Protein AF-A0A920S5C7-F1 (afdb_monomer)

Foldseek 3Di:
DPPVDDKDKDWQWDQDPPPRFIFGPDDPVWFDFFPPDDPVVGVVVNVVQVVVQVPPAWDWDFFAPPDDDDDDPVFWDWDQDPPDDDDDPDGDGTITRGGDGPPDVVVVVVCVVPVGTITITD

Structure (mmCIF, N/CA/C/O backbone):
data_AF-A0A920S5C7-F1
#
_entry.id   AF-A0A920S5C7-F1
#
loop_
_atom_site.group_PDB
_atom_site.id
_atom_site.type_symbol
_atom_site.label_atom_id
_atom_site.label_alt_id
_atom_site.label_comp_id
_atom_site.label_asym_id
_atom_site.label_entity_id
_atom_site.label_seq_id
_atom_site.pdbx_PDB_ins_code
_atom_site.Cartn_x
_atom_site.Cartn_y
_atom_site.Cartn_z
_atom_site.occupancy
_atom_site.B_iso_or_equiv
_atom_site.auth_seq_id
_atom_site.auth_comp_id
_atom_site.auth_asym_id
_atom_site.auth_atom_id
_atom_site.pdbx_PDB_model_num
ATOM 1 N N . MET A 1 1 ? 0.753 20.983 5.947 1.00 50.75 1 MET A N 1
ATOM 2 C CA . MET A 1 1 ? -0.407 20.644 5.098 1.00 50.75 1 MET A CA 1
ATOM 3 C C . MET A 1 1 ? -0.316 21.447 3.820 1.00 50.75 1 MET A C 1
ATOM 5 O O . MET A 1 1 ? -0.072 22.644 3.890 1.00 50.75 1 MET A O 1
ATOM 9 N N . ASN A 1 2 ? -0.419 20.787 2.670 1.00 51.88 2 ASN A N 1
ATOM 10 C CA . ASN A 1 2 ? -0.352 21.450 1.375 1.00 51.88 2 ASN A CA 1
ATOM 11 C C . ASN A 1 2 ? -1.719 22.111 1.128 1.00 51.88 2 ASN A C 1
ATOM 13 O O . ASN A 1 2 ? -2.681 21.414 0.837 1.00 51.88 2 ASN A O 1
ATOM 17 N N . GLU A 1 3 ? -1.844 23.433 1.285 1.00 60.84 3 GLU A N 1
ATOM 18 C CA . GLU A 1 3 ? -3.144 24.142 1.204 1.00 60.84 3 GLU A CA 1
ATOM 19 C C . GLU A 1 3 ? -3.893 23.920 -0.123 1.00 60.84 3 GLU A C 1
ATOM 21 O O . GLU A 1 3 ? -5.101 24.122 -0.207 1.00 60.84 3 GLU A O 1
ATOM 26 N N . LYS A 1 4 ? -3.183 23.474 -1.166 1.00 68.12 4 LYS A N 1
ATOM 27 C CA . LYS A 1 4 ? -3.749 23.170 -2.485 1.00 68.12 4 LYS A CA 1
ATOM 28 C C . LYS A 1 4 ? -4.439 21.806 -2.579 1.00 68.12 4 LYS A C 1
ATOM 30 O O . LYS A 1 4 ? -5.191 21.605 -3.527 1.00 68.12 4 LYS A O 1
ATOM 35 N N . LEU A 1 5 ? -4.189 20.882 -1.649 1.00 74.50 5 LEU A N 1
ATOM 36 C CA . LEU A 1 5 ? -4.767 19.535 -1.641 1.00 74.50 5 LEU A CA 1
ATOM 37 C C . LEU A 1 5 ? -5.150 19.167 -0.199 1.00 74.50 5 LEU A C 1
ATOM 39 O O . LEU A 1 5 ? -4.289 18.738 0.570 1.00 74.50 5 LEU A O 1
ATOM 43 N N . PRO A 1 6 ? -6.413 19.397 0.206 1.00 81.00 6 PRO A N 1
ATOM 44 C CA . PRO A 1 6 ? -6.858 19.025 1.540 1.00 81.00 6 PRO A CA 1
ATOM 45 C C . PRO A 1 6 ? -6.894 17.495 1.679 1.00 81.00 6 PRO A C 1
ATOM 47 O O . PRO A 1 6 ? -7.184 16.813 0.691 1.00 81.00 6 PRO A O 1
ATOM 50 N N . PRO A 1 7 ? -6.670 16.953 2.889 1.00 83.62 7 PRO A N 1
ATOM 51 C CA . PRO A 1 7 ? -6.764 15.520 3.110 1.00 83.62 7 PRO A CA 1
ATOM 52 C C . PRO A 1 7 ? -8.153 14.979 2.772 1.00 83.62 7 PRO A C 1
ATOM 54 O O . PRO A 1 7 ? -9.170 15.615 3.065 1.00 83.62 7 PRO A O 1
ATOM 57 N N . ILE A 1 8 ? -8.197 13.787 2.183 1.00 88.38 8 ILE A N 1
ATOM 58 C CA . ILE A 1 8 ? -9.439 13.116 1.793 1.00 88.38 8 ILE A CA 1
ATOM 59 C C . ILE A 1 8 ? -9.587 11.816 2.577 1.00 88.38 8 ILE A C 1
ATOM 61 O O . ILE A 1 8 ? -8.657 11.016 2.698 1.00 88.38 8 ILE A O 1
ATOM 65 N N . GLU A 1 9 ? -10.794 11.586 3.089 1.00 90.00 9 GLU A N 1
ATOM 66 C CA . GLU A 1 9 ? -11.136 10.330 3.740 1.00 90.00 9 GLU A CA 1
ATOM 67 C C . GLU A 1 9 ? -11.433 9.233 2.715 1.00 90.00 9 GLU A C 1
ATOM 69 O O . GLU A 1 9 ? -12.243 9.395 1.799 1.00 90.00 9 GLU A O 1
ATOM 74 N N . HIS A 1 10 ? -10.823 8.071 2.918 1.00 87.69 10 HIS A N 1
ATOM 75 C CA . HIS A 1 10 ? -11.050 6.882 2.110 1.00 87.69 10 HIS A CA 1
ATOM 76 C C . HIS A 1 10 ? -11.401 5.682 2.989 1.00 87.69 10 HIS A C 1
ATOM 78 O O . HIS A 1 10 ? -10.918 5.578 4.116 1.00 87.69 10 HIS A O 1
ATOM 84 N N . PRO A 1 11 ? -12.225 4.740 2.501 1.00 88.44 11 PRO A N 1
ATOM 85 C CA . PRO A 1 11 ? -12.505 3.529 3.252 1.00 88.44 11 PRO A CA 1
ATOM 86 C C . PRO A 1 11 ? -11.248 2.660 3.336 1.00 88.44 11 PRO A C 1
ATOM 88 O O . PRO A 1 11 ? -10.538 2.497 2.344 1.00 88.44 11 PRO A O 1
ATOM 91 N N . ILE A 1 12 ? -11.010 2.044 4.496 1.00 87.00 12 ILE A N 1
ATOM 92 C CA . ILE A 1 12 ? -9.881 1.110 4.664 1.00 87.00 12 ILE A CA 1
ATOM 93 C C . ILE A 1 12 ? -10.090 -0.142 3.815 1.00 87.00 12 ILE A C 1
ATOM 95 O O . ILE A 1 12 ? -9.138 -0.716 3.293 1.00 87.00 12 ILE A O 1
ATOM 99 N N . ILE A 1 13 ? -11.345 -0.564 3.663 1.00 84.50 13 ILE A N 1
ATOM 100 C CA . ILE A 1 13 ? -11.732 -1.649 2.772 1.00 84.50 13 ILE A CA 1
ATOM 101 C C . ILE A 1 13 ? -12.509 -1.081 1.597 1.00 84.50 13 ILE A C 1
ATOM 103 O O . ILE A 1 13 ? -13.618 -0.575 1.759 1.00 84.50 13 ILE A O 1
ATOM 107 N N . ARG A 1 14 ? -11.957 -1.229 0.396 1.00 84.50 14 ARG A N 1
ATOM 108 C CA . ARG A 1 14 ? -12.633 -0.862 -0.849 1.00 84.50 14 ARG A CA 1
ATOM 109 C C . ARG A 1 14 ? -13.172 -2.117 -1.532 1.00 84.50 14 ARG A C 1
ATOM 111 O O . ARG A 1 14 ? -12.618 -3.208 -1.399 1.00 84.50 14 ARG A O 1
ATOM 118 N N . THR A 1 15 ? -14.272 -1.966 -2.259 1.00 86.56 15 THR A N 1
ATOM 119 C CA . THR A 1 15 ? -14.801 -3.020 -3.131 1.00 86.56 15 THR A CA 1
ATOM 120 C C . THR A 1 15 ? -14.401 -2.690 -4.560 1.00 86.56 15 THR A C 1
ATOM 122 O O . THR A 1 15 ? -14.627 -1.571 -5.017 1.00 86.56 15 THR A O 1
ATOM 125 N N . HIS A 1 16 ? -13.777 -3.638 -5.252 1.00 86.31 16 HIS A N 1
ATOM 126 C CA . HIS A 1 16 ? -13.425 -3.475 -6.653 1.00 86.31 16 HIS A CA 1
ATOM 127 C C . HIS A 1 16 ? -14.713 -3.375 -7.487 1.00 86.31 16 HIS A C 1
ATOM 129 O O . HIS A 1 16 ? -15.528 -4.297 -7.417 1.00 86.31 16 HIS A O 1
ATOM 135 N N . PRO A 1 17 ? -14.899 -2.318 -8.298 1.00 88.00 17 PRO A N 1
ATOM 136 C CA . PRO A 1 17 ? -16.173 -2.050 -8.967 1.00 88.00 17 PRO A CA 1
ATOM 137 C C . PRO A 1 17 ? -16.584 -3.156 -9.948 1.00 88.00 17 PRO A C 1
ATOM 139 O O . PRO A 1 17 ? -17.745 -3.537 -9.977 1.00 88.00 17 PRO A O 1
ATOM 142 N N . GLU A 1 18 ? -15.634 -3.720 -10.699 1.00 89.81 18 GLU A N 1
ATOM 143 C CA . GLU A 1 18 ? -15.945 -4.766 -11.689 1.00 89.81 18 GLU A CA 1
ATOM 144 C C . GLU A 1 18 ? -16.004 -6.180 -11.090 1.00 89.81 18 GLU A C 1
ATOM 146 O O . GLU A 1 18 ? -16.899 -6.956 -11.401 1.00 89.81 18 GLU A O 1
ATOM 151 N N . THR A 1 19 ? -15.052 -6.541 -10.221 1.00 86.06 19 THR A N 1
ATOM 152 C CA . THR A 1 19 ? -14.930 -7.916 -9.705 1.00 86.06 19 THR A CA 1
ATOM 153 C C . THR A 1 19 ? -15.660 -8.162 -8.383 1.00 86.06 19 THR A C 1
ATOM 155 O O . THR A 1 19 ? -15.729 -9.307 -7.938 1.00 86.06 19 THR A O 1
ATOM 158 N N . GLY A 1 20 ? -16.130 -7.116 -7.695 1.00 86.00 20 GLY A N 1
ATOM 159 C CA . GLY A 1 20 ? -16.764 -7.207 -6.373 1.00 86.00 20 GLY A CA 1
ATOM 160 C C . GLY A 1 20 ? -15.830 -7.651 -5.237 1.00 86.00 20 GLY A C 1
ATOM 161 O O . GLY A 1 20 ? -16.259 -7.800 -4.091 1.00 86.00 20 GLY A O 1
ATOM 162 N N . LYS A 1 21 ? -14.541 -7.876 -5.518 1.00 83.25 21 LYS A N 1
ATOM 163 C CA . LYS A 1 21 ? -13.565 -8.319 -4.518 1.00 83.25 21 LYS A CA 1
ATOM 164 C C . LYS A 1 21 ? -13.266 -7.196 -3.533 1.00 83.25 21 LYS A C 1
ATOM 166 O O . LYS A 1 21 ? -13.132 -6.037 -3.919 1.00 83.25 21 LYS A O 1
ATOM 171 N N . LYS A 1 22 ? -13.106 -7.553 -2.260 1.00 82.00 22 LYS A N 1
ATOM 172 C CA . LYS A 1 22 ? -12.685 -6.610 -1.223 1.00 82.00 22 LYS A CA 1
ATOM 173 C C . LYS A 1 22 ? -11.161 -6.541 -1.147 1.00 82.00 22 LYS A C 1
ATOM 175 O O . LYS A 1 22 ? -10.484 -7.572 -1.175 1.00 82.00 22 LYS A O 1
ATOM 180 N N . LEU A 1 23 ? -10.649 -5.324 -1.029 1.00 79.00 23 LEU A N 1
ATOM 181 C CA . LEU A 1 23 ? -9.225 -5.001 -0.985 1.00 79.00 23 LEU A CA 1
ATOM 182 C C . LEU A 1 23 ? -8.931 -4.035 0.165 1.00 79.00 23 LEU A C 1
ATOM 184 O O . LEU A 1 23 ? -9.774 -3.210 0.521 1.00 79.00 23 LEU A O 1
ATOM 188 N N . ILE A 1 24 ? -7.738 -4.155 0.743 1.00 83.44 24 ILE A N 1
ATOM 189 C CA . ILE A 1 24 ? -7.244 -3.215 1.753 1.00 83.44 24 ILE A CA 1
ATOM 190 C C . ILE A 1 24 ? -6.690 -2.006 1.007 1.00 83.44 24 ILE A C 1
ATOM 192 O O . ILE A 1 24 ? -5.830 -2.152 0.141 1.00 83.44 24 ILE A O 1
ATOM 196 N N . TYR A 1 25 ? -7.188 -0.823 1.336 1.00 85.62 25 TYR A N 1
ATOM 197 C CA . TYR A 1 25 ? -6.878 0.426 0.660 1.00 85.62 25 TYR A CA 1
ATOM 198 C C . TYR A 1 25 ? -6.111 1.366 1.592 1.00 85.62 25 TYR A C 1
ATOM 200 O O . TYR A 1 25 ? -6.583 2.439 1.945 1.00 85.62 25 TYR A O 1
ATOM 208 N N . VAL A 1 26 ? -4.917 0.936 1.997 1.00 87.12 26 VAL A N 1
ATOM 209 C CA . VAL A 1 26 ? -3.945 1.743 2.750 1.00 87.12 26 VAL A CA 1
ATOM 210 C C . VAL A 1 26 ? -2.629 1.776 1.985 1.00 87.12 26 VAL A C 1
ATOM 212 O O . VAL A 1 26 ? -2.317 0.831 1.262 1.00 87.12 26 VAL A O 1
ATOM 215 N N . ASN A 1 27 ? -1.859 2.845 2.132 1.00 82.75 27 ASN A N 1
ATOM 216 C CA . ASN A 1 27 ? -0.538 2.991 1.527 1.00 82.75 27 ASN A CA 1
ATOM 217 C C . ASN A 1 27 ? 0.345 3.884 2.401 1.00 82.75 27 ASN A C 1
ATOM 219 O O . ASN A 1 27 ? -0.083 4.967 2.784 1.00 82.75 27 ASN A O 1
ATOM 223 N N . GLU A 1 28 ? 1.579 3.443 2.618 1.00 84.00 28 GLU A N 1
ATOM 224 C CA . GLU A 1 28 ? 2.564 4.076 3.503 1.00 84.00 28 GLU A CA 1
ATOM 225 C C . GLU A 1 28 ? 2.945 5.510 3.113 1.00 84.00 28 GLU A C 1
ATOM 227 O O . GLU A 1 28 ? 3.256 6.312 3.981 1.00 84.00 28 GLU A O 1
ATOM 232 N N . ILE A 1 29 ? 2.882 5.858 1.824 1.00 83.25 29 ILE A N 1
ATOM 233 C CA . ILE A 1 29 ? 3.275 7.188 1.337 1.00 83.25 29 ILE A CA 1
ATOM 234 C C . ILE A 1 29 ? 2.164 8.218 1.576 1.00 83.25 29 ILE A C 1
ATOM 236 O O . ILE A 1 29 ? 2.456 9.372 1.868 1.00 83.25 29 ILE A O 1
ATOM 240 N N . PHE A 1 30 ? 0.899 7.816 1.433 1.00 85.62 30 PHE A N 1
ATOM 241 C CA . PHE A 1 30 ? -0.233 8.752 1.418 1.00 85.62 30 PHE A CA 1
ATOM 242 C C . PHE A 1 30 ? -1.165 8.642 2.621 1.00 85.62 30 PHE A C 1
ATOM 244 O O . PHE A 1 30 ? -1.958 9.544 2.845 1.00 85.62 30 PHE A O 1
ATOM 251 N N . THR A 1 31 ? -1.168 7.523 3.345 1.00 89.06 31 THR A N 1
ATOM 252 C CA . THR A 1 31 ? -2.096 7.319 4.467 1.00 89.06 31 THR A CA 1
ATOM 253 C C . THR A 1 31 ? -1.521 7.960 5.713 1.00 89.06 31 THR A C 1
ATOM 255 O O . THR A 1 31 ? -0.497 7.498 6.205 1.00 89.06 31 THR A O 1
ATOM 258 N N . SER A 1 32 ? -2.189 8.989 6.234 1.00 90.25 32 SER A N 1
ATOM 259 C CA . SER A 1 32 ? -1.717 9.692 7.426 1.00 90.25 32 SER A CA 1
ATOM 260 C C . SER A 1 32 ? -2.135 8.987 8.713 1.00 90.25 32 SER A C 1
ATOM 262 O O . SER A 1 32 ? -1.301 8.767 9.581 1.00 90.25 32 SER A O 1
ATOM 264 N N . HIS A 1 33 ? -3.410 8.611 8.849 1.00 92.81 33 HIS A N 1
ATOM 265 C CA . HIS A 1 33 ? -3.908 7.901 10.032 1.00 92.81 33 HIS A CA 1
ATOM 266 C C . HIS A 1 33 ? -5.249 7.199 9.779 1.00 92.81 33 HIS A C 1
ATOM 268 O O . HIS A 1 33 ? -5.963 7.486 8.811 1.00 92.81 33 HIS A O 1
ATOM 274 N N . ILE A 1 34 ? -5.607 6.288 10.683 1.00 91.88 34 ILE A N 1
ATOM 275 C CA . ILE A 1 34 ? -6.929 5.665 10.770 1.00 91.88 34 ILE A CA 1
ATOM 276 C C . ILE A 1 34 ? -7.861 6.576 11.572 1.00 91.88 34 ILE A C 1
ATOM 278 O O . ILE A 1 34 ? -7.568 6.950 12.708 1.00 91.88 34 ILE A O 1
ATOM 282 N N . LYS A 1 35 ? -9.013 6.919 10.993 1.00 91.19 35 LYS A N 1
ATOM 283 C CA . LYS A 1 35 ? -9.983 7.809 11.631 1.00 91.19 35 LYS A CA 1
ATOM 284 C C . LYS A 1 35 ? -10.593 7.150 12.869 1.00 91.19 35 LYS A C 1
ATOM 286 O O . LYS A 1 35 ? -11.016 5.998 12.820 1.00 91.19 35 LYS A O 1
ATOM 291 N N . GLY A 1 36 ? -10.714 7.923 13.947 1.00 87.88 36 GLY A N 1
ATOM 292 C CA . GLY A 1 36 ? -11.365 7.493 15.189 1.00 87.88 36 GLY A CA 1
ATOM 293 C C . GLY A 1 36 ? -10.458 6.726 16.151 1.00 87.88 36 GLY A C 1
ATOM 294 O O . GLY A 1 36 ? -10.913 6.375 17.234 1.00 87.88 36 GLY A O 1
ATOM 295 N N .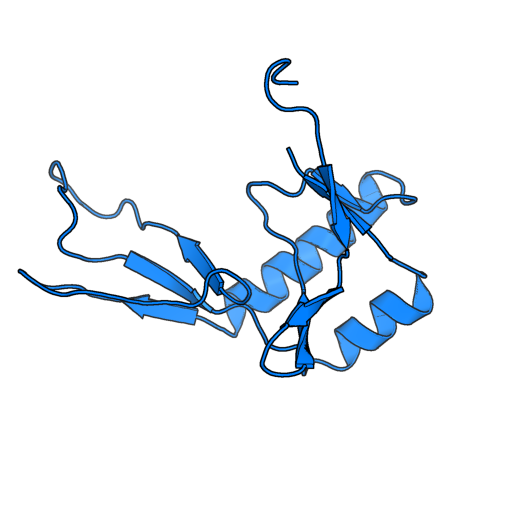 LEU A 1 37 ? -9.193 6.508 15.786 1.00 90.69 37 LEU A N 1
ATOM 296 C CA . LEU A 1 37 ? -8.170 5.974 16.678 1.00 90.69 37 LEU A CA 1
ATOM 297 C C . LEU A 1 37 ? -7.237 7.082 17.156 1.00 90.69 37 LEU A C 1
ATOM 299 O O . LEU A 1 37 ? -7.085 8.113 16.495 1.00 90.69 37 LEU A O 1
ATOM 303 N N . ASN A 1 38 ? -6.581 6.855 18.293 1.00 93.56 38 ASN A N 1
ATOM 304 C CA . ASN A 1 38 ? -5.436 7.684 18.651 1.00 93.56 38 ASN A CA 1
ATOM 305 C C . ASN A 1 38 ? -4.224 7.341 17.764 1.00 93.56 38 ASN A C 1
ATOM 307 O O . ASN A 1 38 ? -4.189 6.298 17.108 1.00 93.56 38 ASN A O 1
ATOM 311 N N . ILE A 1 39 ? -3.223 8.225 17.749 1.00 91.88 39 ILE A N 1
ATOM 312 C CA . ILE A 1 39 ? -2.074 8.105 16.842 1.00 91.88 39 ILE A CA 1
ATOM 313 C C . ILE A 1 39 ? -1.303 6.790 17.032 1.00 91.88 39 ILE A C 1
ATOM 315 O O . ILE A 1 39 ? -1.041 6.096 16.059 1.00 91.88 39 ILE A O 1
ATOM 319 N N . ASN A 1 40 ? -1.055 6.375 18.277 1.00 94.50 40 ASN A N 1
ATOM 320 C CA . ASN A 1 40 ? -0.286 5.164 18.571 1.00 94.50 40 ASN A CA 1
ATOM 321 C C . ASN A 1 40 ? -1.024 3.893 18.120 1.00 94.50 40 ASN A C 1
ATOM 323 O O . ASN A 1 40 ? -0.409 2.957 17.612 1.00 94.50 40 ASN A O 1
ATOM 327 N N . GLU A 1 41 ? -2.347 3.850 18.302 1.00 92.06 41 GLU A N 1
ATOM 328 C CA . GLU A 1 41 ? -3.186 2.744 17.824 1.00 92.06 41 GLU A CA 1
ATOM 329 C C . GLU A 1 41 ? -3.227 2.692 16.296 1.00 92.06 41 GLU A C 1
ATOM 331 O O . GLU A 1 41 ? -3.088 1.618 15.708 1.00 92.06 41 GLU A O 1
ATOM 336 N N . SER A 1 42 ? -3.404 3.854 15.660 1.00 92.75 42 SER A N 1
ATOM 337 C CA . SER A 1 42 ? -3.383 3.992 14.206 1.00 92.75 42 SER A CA 1
ATOM 338 C C . SER A 1 42 ? -2.064 3.477 13.632 1.00 92.75 42 SER A C 1
ATOM 340 O O . SER A 1 42 ? -2.076 2.611 12.755 1.00 92.75 42 SER A O 1
ATOM 342 N N . ASP A 1 43 ? -0.939 3.952 14.163 1.00 93.44 43 ASP A N 1
ATOM 343 C CA . ASP A 1 43 ? 0.399 3.618 13.680 1.00 93.44 43 ASP A CA 1
ATOM 344 C C . ASP A 1 43 ? 0.688 2.123 13.818 1.00 93.44 43 ASP A C 1
ATOM 346 O O . ASP A 1 43 ? 1.115 1.489 12.854 1.00 93.44 43 ASP A O 1
ATOM 350 N N . ALA A 1 44 ? 0.359 1.520 14.966 1.00 92.94 44 ALA A N 1
ATOM 351 C CA . ALA A 1 44 ? 0.563 0.089 15.188 1.00 92.94 44 ALA A CA 1
ATOM 352 C C . ALA A 1 44 ? -0.217 -0.784 14.185 1.00 92.94 44 ALA A C 1
ATOM 354 O O . ALA A 1 44 ? 0.282 -1.806 13.700 1.00 92.94 44 ALA A O 1
ATOM 355 N N . ILE A 1 45 ? -1.452 -0.395 13.851 1.00 90.62 45 ILE A N 1
ATOM 356 C CA . ILE A 1 45 ? -2.276 -1.125 12.879 1.00 90.62 45 ILE A CA 1
ATOM 357 C C . ILE A 1 45 ? -1.754 -0.911 11.460 1.00 90.62 45 ILE A C 1
ATOM 359 O O . ILE A 1 45 ? -1.661 -1.876 10.697 1.00 90.62 45 ILE A O 1
ATOM 363 N N . LEU A 1 46 ? -1.421 0.327 11.093 1.00 91.19 46 LEU A N 1
ATOM 364 C CA . LEU A 1 46 ? -0.874 0.640 9.776 1.00 91.19 46 LEU A CA 1
ATOM 365 C C . LEU A 1 46 ? 0.448 -0.098 9.546 1.00 91.19 46 LEU A C 1
ATOM 367 O O . LEU A 1 46 ? 0.583 -0.759 8.519 1.00 91.19 46 LEU A O 1
ATOM 371 N N . GLU A 1 47 ? 1.355 -0.116 10.525 1.00 91.12 47 GLU A N 1
ATOM 372 C CA . GLU A 1 47 ? 2.615 -0.863 10.454 1.00 91.12 47 GLU A CA 1
ATOM 373 C C . GLU A 1 47 ? 2.371 -2.364 10.233 1.00 91.12 47 GLU A C 1
ATOM 375 O O . GLU A 1 47 ? 2.978 -2.989 9.354 1.00 91.12 47 GLU A O 1
ATOM 380 N N . PHE A 1 48 ? 1.426 -2.953 10.974 1.00 88.19 48 PHE A N 1
ATOM 381 C CA . PHE A 1 48 ? 1.033 -4.346 10.773 1.00 88.19 48 PHE A CA 1
ATOM 382 C C . PHE A 1 48 ? 0.529 -4.602 9.342 1.00 88.19 48 PHE A C 1
ATOM 384 O O . PHE A 1 48 ? 0.919 -5.595 8.716 1.00 88.19 48 PHE A O 1
ATOM 391 N N . LEU A 1 49 ? -0.321 -3.719 8.808 1.00 85.12 49 LEU A N 1
ATOM 392 C CA . LEU A 1 49 ? -0.856 -3.834 7.449 1.00 85.12 49 LEU A CA 1
ATOM 393 C C . LEU A 1 49 ? 0.246 -3.678 6.392 1.00 85.12 49 LEU A C 1
ATOM 395 O O . LEU A 1 49 ? 0.295 -4.478 5.454 1.00 85.12 49 LEU A O 1
ATOM 399 N N . TYR A 1 50 ? 1.153 -2.715 6.565 1.00 85.44 50 TYR A N 1
ATOM 400 C CA . TYR A 1 50 ? 2.285 -2.474 5.667 1.00 85.44 50 TYR A CA 1
ATOM 401 C C . TYR A 1 50 ? 3.212 -3.685 5.606 1.00 85.44 50 TYR A C 1
ATOM 403 O O . TYR A 1 50 ? 3.522 -4.200 4.525 1.00 85.44 50 TYR A O 1
ATOM 411 N N . LYS A 1 51 ? 3.565 -4.242 6.767 1.00 83.81 51 LYS A N 1
ATOM 412 C CA . LYS A 1 51 ? 4.370 -5.465 6.869 1.00 83.81 51 LYS A CA 1
ATOM 413 C C . LYS A 1 51 ? 3.675 -6.686 6.259 1.00 83.81 51 LYS A C 1
ATOM 415 O O . LYS A 1 51 ? 4.329 -7.580 5.711 1.00 83.81 51 LYS A O 1
ATOM 420 N N . HIS A 1 52 ? 2.345 -6.745 6.341 1.00 79.50 52 HIS A N 1
ATOM 421 C CA . HIS A 1 52 ? 1.573 -7.860 5.807 1.00 79.50 52 HIS A CA 1
ATOM 422 C C . HIS A 1 52 ? 1.672 -7.967 4.279 1.00 79.50 52 HIS A C 1
ATOM 424 O O . HIS A 1 52 ? 1.900 -9.068 3.770 1.00 79.50 52 HIS A O 1
ATOM 430 N N . TYR A 1 53 ? 1.503 -6.862 3.540 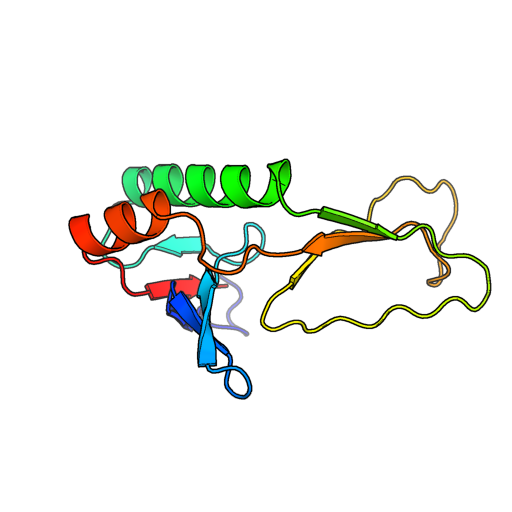1.00 73.06 53 TYR A N 1
ATOM 431 C CA . TYR A 1 53 ? 1.546 -6.930 2.074 1.00 73.06 53 TYR A CA 1
ATOM 432 C C . TYR A 1 53 ? 2.969 -6.918 1.504 1.00 73.06 53 TYR A C 1
ATOM 434 O O . TYR A 1 53 ? 3.219 -7.588 0.503 1.00 73.06 53 TYR A O 1
ATOM 442 N N . THR A 1 54 ? 3.922 -6.255 2.165 1.00 73.00 54 THR A N 1
ATOM 443 C CA . THR A 1 54 ? 5.324 -6.188 1.708 1.00 73.00 54 THR A CA 1
ATOM 444 C C . THR A 1 54 ? 6.081 -7.513 1.795 1.00 73.00 54 THR A C 1
ATOM 446 O O . THR A 1 54 ? 7.119 -7.656 1.170 1.00 73.00 54 THR A O 1
ATOM 449 N N . THR A 1 55 ? 5.607 -8.511 2.538 1.00 69.25 55 THR A N 1
ATOM 450 C CA . THR A 1 55 ? 6.360 -9.772 2.707 1.00 69.25 55 THR A CA 1
ATOM 451 C C . THR A 1 55 ? 5.820 -10.934 1.881 1.00 69.25 55 THR A C 1
ATOM 453 O O . THR A 1 55 ? 6.505 -11.941 1.722 1.00 69.25 55 THR A O 1
ATOM 456 N N . LYS A 1 56 ? 4.588 -10.832 1.369 1.00 67.81 56 LYS A N 1
ATOM 457 C CA . LYS A 1 56 ? 3.863 -11.982 0.802 1.00 67.81 56 LYS A CA 1
ATOM 458 C C . LYS A 1 56 ? 3.376 -11.802 -0.630 1.00 67.81 56 LYS A C 1
ATOM 460 O O . LYS A 1 56 ? 3.110 -12.802 -1.291 1.00 67.81 56 LYS A O 1
ATOM 465 N N . PHE A 1 57 ? 3.218 -10.567 -1.102 1.00 72.94 57 PHE A N 1
ATOM 466 C CA . PHE A 1 57 ? 2.514 -10.284 -2.353 1.00 72.94 57 PHE A CA 1
ATOM 467 C C . PHE A 1 57 ? 3.327 -9.304 -3.204 1.00 72.94 57 PHE A C 1
ATOM 469 O O . PHE A 1 57 ? 3.093 -8.103 -3.214 1.00 72.94 57 PHE A O 1
ATOM 476 N N . GLN A 1 58 ? 4.357 -9.797 -3.888 1.00 75.31 58 GLN A N 1
ATOM 477 C CA . GLN A 1 58 ? 5.266 -8.942 -4.653 1.00 75.31 58 GLN A CA 1
ATOM 478 C C . GLN A 1 58 ? 5.658 -9.586 -5.975 1.00 75.31 58 GLN A C 1
ATOM 480 O O . GLN A 1 58 ? 5.794 -10.804 -6.074 1.00 75.31 58 GLN A O 1
ATOM 485 N N . CYS A 1 59 ? 5.852 -8.744 -6.985 1.00 78.69 59 CYS A N 1
ATOM 486 C CA . CYS A 1 59 ? 6.396 -9.110 -8.280 1.00 78.69 59 CYS A CA 1
ATOM 487 C C . CYS A 1 59 ? 7.452 -8.071 -8.672 1.00 78.69 59 CYS A C 1
ATOM 489 O O . CYS A 1 59 ? 7.168 -6.880 -8.779 1.00 78.69 59 CYS A O 1
ATOM 491 N N . ARG A 1 60 ? 8.695 -8.494 -8.904 1.00 81.62 60 ARG A N 1
ATOM 492 C CA . ARG A 1 60 ? 9.722 -7.581 -9.414 1.00 81.62 60 ARG A CA 1
ATOM 493 C C . ARG A 1 60 ? 9.713 -7.617 -10.934 1.00 81.62 60 ARG A C 1
ATOM 495 O O . ARG A 1 60 ? 9.967 -8.661 -11.525 1.00 81.62 60 ARG A O 1
ATOM 502 N N . PHE A 1 61 ? 9.470 -6.468 -11.551 1.00 80.69 61 PHE A N 1
ATOM 503 C CA . PHE A 1 61 ? 9.529 -6.327 -12.994 1.00 80.69 61 PHE A CA 1
ATOM 504 C C . PHE A 1 61 ? 10.914 -5.835 -13.428 1.00 80.69 61 PHE A C 1
ATOM 506 O O . PHE A 1 61 ? 11.291 -4.678 -13.227 1.00 80.69 61 PHE A O 1
ATOM 513 N N . ILE A 1 62 ? 11.673 -6.728 -14.049 1.00 79.06 62 ILE A N 1
ATOM 514 C CA . ILE A 1 62 ? 12.940 -6.406 -14.707 1.00 79.06 62 ILE A CA 1
ATOM 515 C C . ILE A 1 62 ? 12.590 -6.089 -16.158 1.00 79.06 62 ILE A C 1
ATOM 517 O O . ILE A 1 62 ? 12.303 -6.987 -16.942 1.00 79.06 62 ILE A O 1
ATOM 521 N N . GLY A 1 63 ? 12.493 -4.798 -16.472 1.00 74.75 63 GLY A N 1
ATOM 522 C CA . GLY A 1 63 ? 12.113 -4.358 -17.811 1.00 74.75 63 GLY A CA 1
ATOM 523 C C . GLY A 1 63 ? 13.331 -4.199 -18.707 1.00 74.75 63 GLY A C 1
ATOM 524 O O . GLY A 1 63 ? 14.353 -3.673 -18.281 1.00 74.75 63 GLY A O 1
ATOM 525 N N . GLU A 1 64 ? 13.186 -4.570 -19.970 1.00 77.38 64 GLU A N 1
ATOM 526 C CA . GLU A 1 64 ? 14.188 -4.351 -21.007 1.00 77.38 64 GLU A CA 1
ATOM 527 C C . GLU A 1 64 ? 13.790 -3.176 -21.906 1.00 77.38 64 GLU A C 1
ATOM 529 O O . GLU A 1 64 ? 12.752 -2.521 -21.721 1.00 77.38 64 GLU A O 1
ATOM 534 N N . LYS A 1 65 ? 14.618 -2.907 -22.918 1.00 80.00 65 LYS A N 1
ATOM 535 C CA . LYS A 1 65 ? 14.293 -1.926 -23.946 1.00 80.00 65 LYS A CA 1
ATOM 536 C C . LYS A 1 65 ? 12.942 -2.258 -24.584 1.00 80.00 65 LYS A C 1
ATOM 538 O O . LYS A 1 65 ? 12.691 -3.388 -24.982 1.00 80.00 65 LYS A O 1
ATOM 543 N N . ASN A 1 66 ? 12.083 -1.248 -24.679 1.00 79.44 66 ASN A N 1
ATOM 544 C CA . ASN A 1 66 ? 10.723 -1.304 -25.225 1.00 79.44 66 ASN A CA 1
ATOM 545 C C . ASN A 1 66 ? 9.740 -2.196 -24.450 1.00 79.44 66 ASN A C 1
ATOM 547 O O . ASN A 1 66 ? 8.658 -2.490 -24.955 1.00 79.44 66 ASN A O 1
ATOM 551 N N . SER A 1 67 ? 10.077 -2.606 -23.227 1.00 82.06 67 SER A N 1
ATOM 552 C CA . SER A 1 67 ? 9.130 -3.328 -22.382 1.00 82.06 67 SER A CA 1
ATOM 553 C C . SER A 1 67 ? 8.021 -2.410 -21.866 1.00 82.06 67 SER A C 1
ATOM 555 O O . SER A 1 67 ? 8.267 -1.252 -21.525 1.00 82.06 67 SER A O 1
ATOM 557 N N . ILE A 1 68 ? 6.808 -2.951 -21.757 1.00 81.62 68 ILE A N 1
ATOM 558 C CA . ILE A 1 68 ? 5.631 -2.245 -21.244 1.00 81.62 68 ILE A CA 1
ATOM 559 C C . ILE A 1 68 ? 5.019 -3.086 -20.125 1.00 81.62 68 ILE A C 1
ATOM 561 O O . ILE A 1 68 ? 4.859 -4.296 -20.272 1.00 81.62 68 ILE A O 1
ATOM 565 N N . ALA A 1 69 ? 4.673 -2.441 -19.012 1.00 82.31 69 ALA A N 1
ATOM 566 C CA . ALA A 1 69 ? 3.966 -3.060 -17.900 1.00 82.31 69 ALA A CA 1
ATOM 567 C C . ALA A 1 69 ? 2.628 -2.348 -17.683 1.00 82.31 69 ALA A C 1
ATOM 569 O O . ALA A 1 69 ? 2.575 -1.120 -17.646 1.00 82.31 69 ALA A O 1
ATOM 570 N N . PHE A 1 70 ? 1.568 -3.132 -17.504 1.00 82.50 70 PHE A N 1
ATOM 571 C CA . PHE A 1 70 ? 0.240 -2.656 -17.132 1.00 82.50 70 PHE A CA 1
ATOM 572 C C . PHE A 1 70 ? -0.148 -3.265 -15.792 1.00 82.50 70 PHE A C 1
ATOM 574 O O . PHE A 1 70 ? 0.196 -4.410 -15.497 1.00 82.50 70 PHE A O 1
ATOM 581 N N . TRP A 1 71 ? -0.877 -2.501 -14.991 1.00 83.31 71 TRP A N 1
ATOM 582 C CA . TRP A 1 71 ? -1.418 -2.961 -13.722 1.00 83.31 71 TRP A CA 1
ATOM 583 C C . TRP A 1 71 ? -2.718 -2.228 -13.402 1.00 83.31 71 TRP A C 1
ATOM 585 O O . TRP A 1 71 ? -2.967 -1.130 -13.900 1.00 83.31 71 TRP A O 1
ATOM 595 N N . ASP A 1 72 ? -3.534 -2.830 -12.541 1.00 84.19 72 ASP A N 1
ATOM 596 C CA . ASP A 1 72 ? -4.734 -2.194 -12.007 1.00 84.19 72 ASP A CA 1
ATOM 597 C C . ASP A 1 72 ? -4.411 -1.434 -10.715 1.00 84.19 72 ASP A C 1
ATOM 599 O O . ASP A 1 72 ? -4.241 -2.014 -9.640 1.00 84.19 72 ASP A O 1
ATOM 603 N N . ASN A 1 73 ? -4.374 -0.106 -10.815 1.00 82.69 73 ASN A N 1
ATOM 604 C CA . ASN A 1 73 ? -4.028 0.778 -9.706 1.00 82.69 73 ASN A CA 1
ATOM 605 C C . ASN A 1 73 ? -5.049 0.761 -8.547 1.00 82.69 73 ASN A C 1
ATOM 607 O O . ASN A 1 73 ? -4.769 1.315 -7.486 1.00 82.69 73 ASN A O 1
ATOM 611 N N . GLN A 1 74 ? -6.224 0.137 -8.710 1.00 80.56 74 GLN A N 1
ATOM 612 C CA . GLN A 1 74 ? -7.176 -0.043 -7.610 1.00 80.56 74 GLN A CA 1
ATOM 613 C C . GLN A 1 74 ? -6.749 -1.140 -6.631 1.00 80.56 74 GLN A C 1
ATOM 615 O O . GLN A 1 74 ? -7.180 -1.105 -5.480 1.00 80.56 74 GLN A O 1
ATOM 620 N N . ILE A 1 75 ? -5.919 -2.094 -7.066 1.00 79.12 75 ILE A N 1
ATOM 621 C CA . ILE A 1 75 ? -5.513 -3.276 -6.282 1.00 79.12 75 ILE A CA 1
ATOM 622 C C . ILE A 1 75 ? -3.995 -3.441 -6.166 1.00 79.12 75 ILE A C 1
ATOM 624 O O . ILE A 1 75 ? -3.524 -4.447 -5.642 1.00 79.12 75 ILE A O 1
ATOM 628 N N . THR A 1 76 ? -3.205 -2.485 -6.650 1.00 78.62 76 THR A N 1
ATOM 629 C CA . THR A 1 76 ? -1.740 -2.572 -6.615 1.00 78.62 76 THR A CA 1
ATOM 630 C C . THR A 1 76 ? -1.106 -1.343 -5.993 1.00 78.62 76 THR A C 1
ATOM 632 O O . THR A 1 76 ? -1.564 -0.221 -6.198 1.00 78.62 76 THR A O 1
ATOM 635 N N . GLN A 1 77 ? 0.009 -1.562 -5.310 1.00 78.81 77 GLN A N 1
ATOM 636 C CA . GLN A 1 77 ? 0.976 -0.545 -4.948 1.00 78.81 77 GLN A CA 1
ATOM 637 C C . GLN A 1 77 ? 2.215 -0.772 -5.814 1.00 78.81 77 GLN A C 1
ATOM 639 O O . GLN A 1 77 ? 2.444 -1.846 -6.368 1.00 78.81 77 GLN A O 1
ATOM 644 N N . HIS A 1 78 ? 3.027 0.250 -5.999 1.00 78.38 78 HIS A N 1
ATOM 645 C CA . HIS A 1 78 ? 4.256 0.089 -6.760 1.00 78.38 78 HIS A CA 1
ATOM 646 C C . HIS A 1 78 ? 5.326 0.991 -6.186 1.00 78.38 78 HIS A C 1
ATOM 648 O O . HIS A 1 78 ? 5.040 2.037 -5.607 1.00 78.38 78 HIS A O 1
ATOM 654 N N . PHE A 1 79 ? 6.563 0.541 -6.337 1.00 76.75 79 PHE A N 1
ATOM 655 C CA . PHE A 1 79 ? 7.730 1.248 -5.864 1.00 76.75 79 PHE A CA 1
ATOM 656 C C . PHE A 1 79 ? 8.806 1.213 -6.949 1.00 76.75 79 PHE A C 1
ATOM 658 O O . PHE A 1 79 ? 9.211 0.153 -7.434 1.00 76.75 79 PHE A O 1
ATOM 665 N N . ALA A 1 80 ? 9.275 2.388 -7.355 1.00 76.44 80 ALA A N 1
ATOM 666 C CA . ALA A 1 80 ? 10.414 2.481 -8.252 1.00 76.44 80 ALA A CA 1
ATOM 667 C C . ALA A 1 80 ? 11.695 2.246 -7.443 1.00 76.44 80 ALA A C 1
ATOM 669 O O . ALA A 1 80 ? 12.023 3.035 -6.560 1.00 76.44 80 ALA A O 1
ATOM 670 N N . VAL A 1 81 ? 12.419 1.165 -7.740 1.00 78.50 81 VAL A N 1
ATOM 671 C CA . VAL A 1 81 ? 13.703 0.902 -7.082 1.00 78.50 81 VAL A CA 1
ATOM 672 C C . VAL A 1 81 ? 14.736 1.877 -7.629 1.00 78.50 81 VAL A C 1
ATOM 674 O O . VAL A 1 81 ? 14.944 1.962 -8.837 1.00 78.50 81 VAL A O 1
ATOM 677 N N . GLY A 1 82 ? 15.382 2.617 -6.732 1.00 74.44 82 GLY A N 1
ATOM 678 C CA . GLY A 1 82 ? 16.448 3.564 -7.058 1.00 74.44 82 GLY A CA 1
ATOM 679 C C . GLY A 1 82 ? 17.820 2.914 -7.267 1.00 74.44 82 GLY A C 1
ATOM 680 O O . GLY A 1 82 ? 18.818 3.502 -6.876 1.00 74.44 82 GLY A O 1
ATOM 681 N N . ASP A 1 83 ? 17.900 1.698 -7.814 1.00 74.38 83 ASP A N 1
ATOM 682 C CA . ASP A 1 83 ? 19.144 0.916 -7.932 1.00 74.38 83 ASP A CA 1
ATOM 683 C C . ASP A 1 83 ? 19.873 1.103 -9.277 1.00 74.38 83 ASP A C 1
ATOM 685 O O . ASP A 1 83 ? 20.497 0.183 -9.803 1.00 74.38 83 ASP A O 1
ATOM 689 N N . TYR A 1 84 ? 19.811 2.309 -9.846 1.00 69.38 84 TYR A N 1
ATOM 690 C CA . TYR A 1 84 ? 20.409 2.649 -11.138 1.00 69.38 84 TYR A CA 1
ATOM 691 C C . TYR A 1 84 ? 21.439 3.782 -11.016 1.00 69.38 84 TYR A C 1
ATOM 693 O O . TYR A 1 84 ? 21.248 4.741 -10.276 1.00 69.38 84 TYR A O 1
ATOM 701 N N . SER A 1 85 ? 22.533 3.684 -11.777 1.00 67.88 85 SER A N 1
ATOM 702 C CA . SER A 1 85 ? 23.666 4.625 -11.739 1.00 67.88 85 SER A CA 1
ATOM 703 C C . SER A 1 85 ? 23.580 5.773 -12.754 1.00 67.88 85 SER A C 1
ATOM 705 O O . SER A 1 85 ? 24.411 6.677 -12.729 1.00 67.88 85 SER A O 1
ATOM 7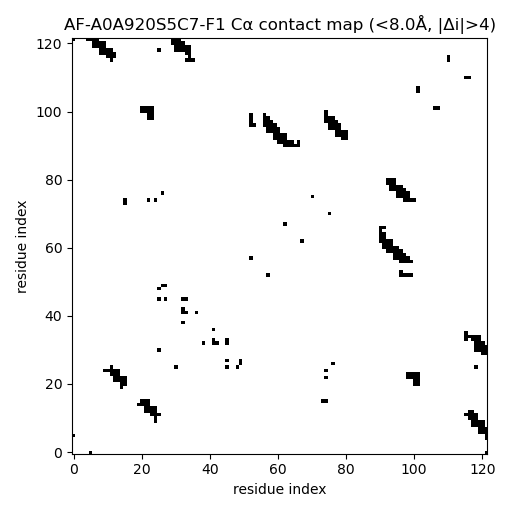07 N N . SER A 1 86 ? 22.588 5.761 -13.647 1.00 69.31 86 SER A N 1
ATOM 708 C CA . SER A 1 86 ? 22.413 6.751 -14.718 1.00 69.31 86 SER A CA 1
ATOM 709 C C . SER A 1 86 ? 20.975 7.257 -14.797 1.00 69.31 86 SER A C 1
ATOM 711 O O . SER A 1 86 ? 20.044 6.541 -14.428 1.00 69.31 86 SER A O 1
ATOM 713 N N . LEU A 1 87 ? 20.776 8.466 -15.339 1.00 63.88 87 LEU A N 1
ATOM 714 C CA . LEU A 1 87 ? 19.441 9.012 -15.596 1.00 63.88 87 LEU A CA 1
ATOM 715 C C . LEU A 1 87 ? 18.605 8.009 -16.406 1.00 63.88 87 LEU A C 1
ATOM 717 O O . LEU A 1 87 ? 18.996 7.575 -17.489 1.00 63.88 87 LEU A O 1
ATOM 721 N N . ARG A 1 88 ? 17.451 7.638 -15.857 1.00 61.00 88 ARG A N 1
ATOM 722 C CA . ARG A 1 88 ? 16.562 6.621 -16.408 1.00 61.00 88 ARG A CA 1
ATOM 723 C C . ARG A 1 88 ? 15.312 7.297 -16.963 1.00 61.00 88 ARG A C 1
ATOM 725 O O . ARG A 1 88 ? 14.465 7.752 -16.204 1.00 61.00 88 ARG A O 1
ATOM 732 N N . VAL A 1 89 ? 15.178 7.314 -18.287 1.00 62.28 89 VAL A N 1
ATOM 733 C CA . VAL A 1 89 ? 13.901 7.568 -18.972 1.00 62.28 89 VAL A CA 1
ATOM 734 C C . VAL A 1 89 ? 13.270 6.191 -19.172 1.00 62.28 89 VAL A C 1
ATOM 736 O O . VAL A 1 89 ? 13.818 5.384 -19.912 1.00 62.28 89 VAL A O 1
ATOM 739 N N . MET A 1 90 ? 12.233 5.866 -18.391 1.00 55.12 90 MET A N 1
ATOM 740 C CA . MET A 1 90 ? 11.700 4.507 -18.156 1.00 55.12 90 MET A CA 1
ATOM 741 C C . MET A 1 90 ? 11.955 3.454 -19.264 1.00 55.12 90 MET A C 1
ATOM 743 O O . MET A 1 90 ? 11.176 3.364 -20.207 1.00 55.12 90 MET A O 1
ATOM 747 N N . GLN A 1 91 ? 12.973 2.593 -19.059 1.00 48.41 91 GLN A N 1
ATOM 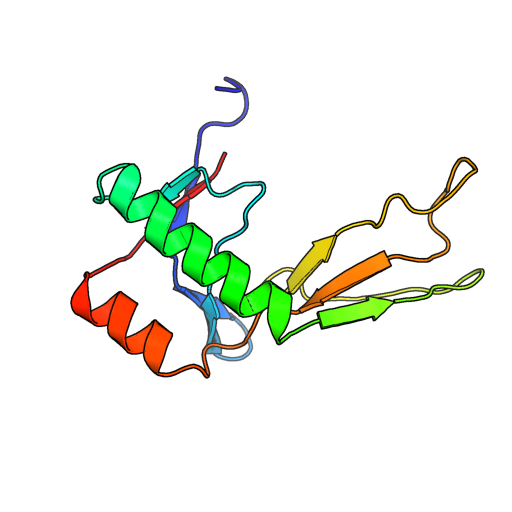748 C CA . GLN A 1 91 ? 13.102 1.196 -19.547 1.00 48.41 91 GLN A CA 1
ATOM 749 C C . GLN A 1 91 ? 13.892 0.369 -18.499 1.00 48.41 91 GLN A C 1
ATOM 751 O O . GLN A 1 91 ? 14.963 0.801 -18.090 1.00 48.41 91 GLN A O 1
ATOM 756 N N . GLY A 1 92 ? 13.316 -0.735 -17.986 1.00 51.41 92 GLY A N 1
ATOM 757 C CA . GLY A 1 92 ? 13.005 -1.066 -16.567 1.00 51.41 92 GLY A CA 1
ATOM 758 C C . GLY A 1 92 ? 14.036 -1.655 -15.559 1.00 51.41 92 GLY A C 1
ATOM 759 O O . GLY A 1 92 ? 15.178 -1.966 -15.868 1.00 51.41 92 GLY A O 1
ATOM 760 N N . ASN A 1 93 ? 13.603 -1.598 -14.289 1.00 46.75 93 ASN A N 1
ATOM 761 C CA . ASN A 1 93 ? 13.905 -2.392 -13.079 1.00 46.75 93 ASN A CA 1
ATOM 762 C C . ASN A 1 93 ? 12.946 -1.864 -11.988 1.00 46.75 93 ASN A C 1
ATOM 764 O O . ASN A 1 93 ? 13.344 -1.249 -11.005 1.00 46.75 93 ASN A O 1
ATOM 768 N N . GLY A 1 94 ? 11.639 -1.985 -12.237 1.00 50.25 94 GLY A N 1
ATOM 769 C CA . GLY A 1 94 ? 10.595 -1.517 -11.324 1.00 50.25 94 GLY A CA 1
ATOM 770 C C . GLY A 1 94 ? 10.191 -2.626 -10.356 1.00 50.25 94 GLY A C 1
ATOM 771 O O . GLY A 1 94 ? 10.082 -3.788 -10.744 1.00 50.25 94 GLY A O 1
ATOM 772 N N . PHE A 1 95 ? 9.947 -2.303 -9.092 1.00 49.16 95 PHE A N 1
ATOM 773 C CA . PHE A 1 95 ? 9.395 -3.264 -8.146 1.00 49.16 95 PHE A CA 1
ATOM 774 C C . PHE A 1 95 ? 7.886 -3.044 -8.037 1.00 49.16 95 PHE A C 1
ATOM 776 O O . PHE A 1 95 ? 7.414 -1.995 -7.602 1.00 49.16 95 PHE A O 1
ATOM 783 N N . MET A 1 96 ? 7.099 -4.019 -8.486 1.00 51.31 96 MET A N 1
ATOM 784 C CA . MET A 1 96 ? 5.644 -3.953 -8.418 1.00 51.31 96 MET A CA 1
ATOM 785 C C . MET A 1 96 ? 5.170 -4.698 -7.163 1.00 51.31 96 MET A C 1
ATOM 787 O O . MET A 1 96 ? 5.277 -5.918 -7.047 1.00 51.31 96 MET A O 1
ATOM 791 N N . VAL A 1 97 ? 4.639 -3.967 -6.186 1.00 51.69 97 VAL A N 1
ATOM 792 C CA . VAL A 1 97 ? 4.103 -4.559 -4.952 1.00 51.69 97 VAL A CA 1
ATOM 793 C C . VAL A 1 97 ? 2.619 -4.850 -5.155 1.00 51.69 97 VAL A C 1
ATOM 795 O O . VAL A 1 97 ? 1.759 -3.986 -5.004 1.00 51.69 97 VAL A O 1
ATOM 798 N N . LEU A 1 98 ? 2.286 -6.086 -5.511 1.00 50.84 98 LEU A N 1
ATOM 799 C CA . LEU A 1 98 ? 0.887 -6.497 -5.628 1.00 50.84 98 LEU A CA 1
ATOM 800 C C . LEU A 1 98 ? 0.197 -6.363 -4.257 1.00 50.84 98 LEU A C 1
ATOM 802 O O . LEU A 1 98 ? 0.624 -6.979 -3.288 1.00 50.84 98 LEU A O 1
ATOM 806 N N . ILE A 1 99 ? -0.880 -5.580 -4.132 1.00 52.25 99 ILE A N 1
ATOM 807 C CA . ILE A 1 99 ? -1.619 -5.563 -2.862 1.00 52.25 99 ILE A CA 1
ATOM 808 C C . ILE A 1 99 ? -2.491 -6.811 -2.817 1.00 52.25 99 ILE A C 1
ATOM 810 O O . ILE A 1 99 ? -3.158 -7.196 -3.778 1.00 52.25 99 ILE A O 1
ATOM 814 N N . SER A 1 100 ? -2.462 -7.439 -1.651 1.00 46.53 100 SER A N 1
ATOM 815 C CA . SER A 1 100 ? -3.226 -8.623 -1.304 1.00 46.53 100 SER A CA 1
ATOM 816 C C . SER A 1 100 ? -4.733 -8.441 -1.564 1.00 46.53 100 SER A C 1
ATOM 818 O O . SER A 1 100 ? -5.334 -7.506 -1.021 1.00 46.53 100 SER A O 1
ATOM 820 N N . PRO A 1 101 ? -5.405 -9.345 -2.302 1.00 52.22 101 PRO A N 1
ATOM 821 C CA . PRO A 1 101 ? -6.843 -9.516 -2.118 1.00 52.22 101 PRO A CA 1
ATOM 822 C C . PRO A 1 101 ? -7.099 -9.882 -0.649 1.00 52.22 101 PRO A C 1
ATOM 824 O O . PRO A 1 101 ? -6.331 -10.659 -0.084 1.00 52.22 101 PRO A O 1
ATOM 827 N N . ILE A 1 102 ? -8.175 -9.387 -0.023 1.00 51.00 102 ILE A N 1
ATOM 828 C CA . ILE A 1 102 ? -8.524 -9.785 1.354 1.00 51.00 102 ILE A CA 1
ATOM 829 C C . ILE A 1 102 ? -8.848 -11.282 1.370 1.00 51.00 102 ILE A C 1
ATOM 831 O O . ILE A 1 102 ? -9.987 -11.704 1.184 1.00 51.00 102 ILE A 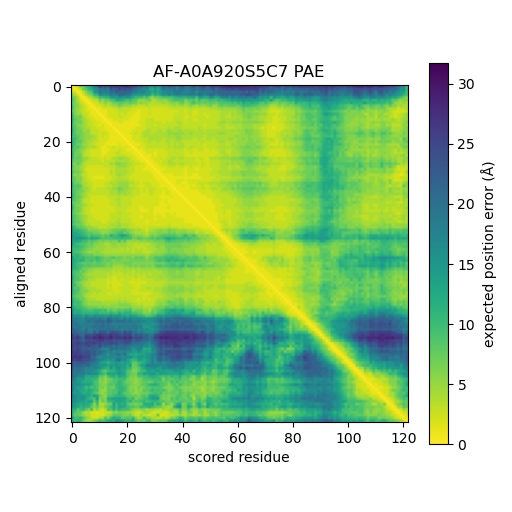O 1
ATOM 835 N N . LYS A 1 103 ? -7.825 -12.104 1.578 1.00 51.09 103 LYS A N 1
ATOM 836 C CA . LYS A 1 103 ? -7.941 -13.535 1.853 1.00 51.09 103 LYS A CA 1
ATOM 837 C C . LYS A 1 103 ? -7.410 -13.877 3.241 1.00 51.09 103 LYS A C 1
ATOM 839 O O . LYS A 1 103 ? -7.687 -14.966 3.733 1.00 51.09 103 LYS A O 1
ATOM 844 N N . ASP A 1 104 ? -6.693 -12.959 3.898 1.00 59.38 104 ASP A N 1
ATOM 845 C CA . ASP A 1 104 ? -6.210 -13.182 5.259 1.00 59.38 104 ASP A CA 1
ATOM 846 C C . ASP A 1 104 ? -7.326 -12.925 6.285 1.00 59.38 104 ASP A C 1
ATOM 848 O O . ASP A 1 104 ? -7.734 -11.792 6.554 1.00 59.38 104 ASP A O 1
ATOM 852 N N . ILE A 1 105 ? -7.824 -14.011 6.875 1.00 54.69 105 ILE A N 1
ATOM 853 C CA . ILE A 1 105 ? -8.899 -13.991 7.870 1.00 54.69 105 ILE A CA 1
ATOM 854 C C . ILE A 1 105 ? -8.542 -13.202 9.138 1.00 54.69 105 ILE A C 1
ATOM 856 O O . ILE A 1 105 ? -9.438 -12.719 9.830 1.00 54.69 105 ILE A O 1
ATOM 860 N N . ARG A 1 106 ? -7.249 -13.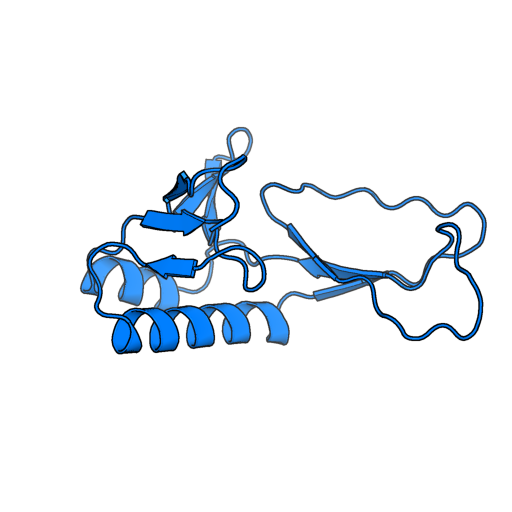029 9.439 1.00 63.00 106 ARG A N 1
ATOM 861 C CA . ARG A 1 106 ? -6.781 -12.281 10.616 1.00 63.00 106 ARG A CA 1
ATOM 862 C C . ARG A 1 106 ? -7.067 -10.790 10.467 1.00 63.00 106 ARG A C 1
ATOM 864 O O . ARG A 1 106 ? -7.485 -10.151 11.426 1.00 63.00 106 ARG A O 1
ATOM 871 N N . ILE A 1 107 ? -6.956 -10.274 9.247 1.00 69.19 107 ILE A N 1
ATOM 872 C CA . ILE A 1 107 ? -7.249 -8.877 8.922 1.00 69.19 107 ILE A CA 1
ATOM 873 C C . ILE A 1 107 ? -8.751 -8.597 9.050 1.00 69.19 107 ILE A C 1
ATOM 875 O O . ILE A 1 107 ? -9.155 -7.613 9.665 1.00 69.19 107 ILE A O 1
ATOM 879 N N . ASN A 1 108 ? -9.592 -9.517 8.569 1.00 67.00 108 ASN A N 1
ATOM 880 C CA . ASN A 1 108 ? -11.042 -9.408 8.745 1.00 67.00 108 ASN A CA 1
ATOM 881 C C . ASN A 1 108 ? -11.464 -9.418 10.223 1.00 67.00 108 ASN A C 1
ATOM 883 O O . ASN A 1 108 ? -12.444 -8.763 10.574 1.00 67.00 108 ASN A O 1
ATOM 887 N N . LYS A 1 109 ? -10.750 -10.151 11.089 1.00 67.06 109 LYS A N 1
ATOM 888 C CA . LYS A 1 109 ? -11.012 -10.138 12.536 1.00 67.06 109 LYS A CA 1
ATOM 889 C C . LYS A 1 109 ? -10.639 -8.798 13.174 1.00 67.06 109 LYS A C 1
ATOM 891 O O . LYS A 1 109 ? -11.447 -8.293 13.942 1.00 67.06 109 LYS A O 1
ATOM 896 N N . ILE A 1 110 ? -9.489 -8.215 12.824 1.00 70.88 110 ILE A N 1
ATOM 897 C CA . ILE A 1 110 ? -9.056 -6.901 13.339 1.00 70.88 110 ILE A CA 1
ATOM 898 C C . ILE A 1 110 ? -10.074 -5.818 12.971 1.00 70.88 110 ILE A C 1
ATOM 900 O O . ILE A 1 110 ? -10.573 -5.120 13.850 1.00 70.88 110 ILE A O 1
ATOM 904 N N . PHE A 1 111 ? -10.468 -5.739 11.695 1.00 72.25 111 PHE A N 1
ATOM 905 C CA . PHE A 1 111 ? -11.423 -4.722 11.249 1.00 72.25 111 PHE A CA 1
ATOM 906 C C . PHE A 1 111 ? -12.796 -4.852 11.905 1.00 72.25 111 PHE A C 1
ATOM 908 O O . PHE A 1 111 ? -13.402 -3.842 12.251 1.00 72.25 111 PHE A O 1
ATOM 915 N N . LYS A 1 112 ? -13.277 -6.082 12.123 1.00 70.50 112 LYS A N 1
ATOM 916 C CA . LYS A 1 112 ? -14.538 -6.307 12.841 1.00 70.50 112 LYS A CA 1
ATOM 917 C C . LYS A 1 112 ? -14.442 -5.985 14.330 1.00 70.50 112 LYS A C 1
ATOM 919 O O . LYS A 1 112 ? -15.401 -5.464 14.878 1.00 70.50 112 LYS A O 1
ATOM 924 N N . ALA A 1 113 ? -13.331 -6.326 14.980 1.00 65.69 113 ALA A N 1
ATOM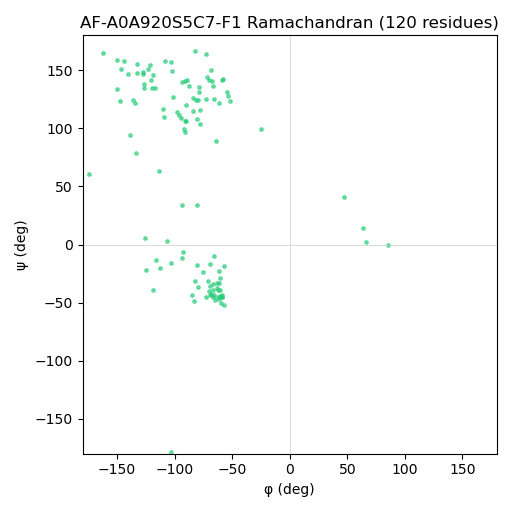 925 C CA . ALA A 1 113 ? -13.167 -6.128 16.418 1.00 65.69 113 ALA A CA 1
ATOM 926 C C . ALA A 1 113 ? -13.028 -4.647 16.799 1.00 65.69 113 ALA A C 1
ATOM 928 O O . ALA A 1 113 ? -13.457 -4.264 17.881 1.00 65.69 113 ALA A O 1
ATOM 929 N N . MET A 1 114 ? -12.441 -3.834 15.917 1.00 68.19 114 MET A N 1
ATOM 930 C CA . MET A 1 114 ? -12.122 -2.428 16.192 1.00 68.19 114 MET A CA 1
ATOM 931 C C . MET A 1 114 ? -13.041 -1.429 15.463 1.00 68.19 114 MET A C 1
ATOM 933 O O . MET A 1 114 ? -12.810 -0.231 15.553 1.00 68.19 114 MET A O 1
ATOM 937 N N . ASP A 1 115 ? -14.055 -1.907 14.728 1.00 76.00 115 ASP A N 1
ATOM 938 C CA . ASP A 1 115 ? -14.983 -1.095 13.913 1.00 76.00 115 ASP A CA 1
ATOM 939 C C . ASP A 1 115 ? -14.283 -0.039 13.030 1.00 76.00 115 ASP A C 1
ATOM 941 O O . ASP A 1 115 ? -14.722 1.104 12.900 1.00 76.00 115 ASP A O 1
ATOM 945 N N . LEU A 1 116 ? -13.155 -0.410 12.415 1.00 74.44 116 LEU A N 1
ATOM 946 C CA . LEU A 1 116 ? -12.365 0.523 11.604 1.00 74.44 116 LEU A CA 1
ATOM 947 C C . LEU A 1 116 ? -12.991 0.676 10.221 1.00 74.44 116 LEU A C 1
ATOM 949 O O . LEU A 1 116 ? -13.169 -0.308 9.496 1.00 74.44 116 LEU A O 1
ATOM 953 N N . ARG A 1 117 ? -13.289 1.920 9.833 1.00 77.38 117 ARG A N 1
ATOM 954 C CA . ARG A 1 117 ? -14.044 2.208 8.601 1.00 77.38 117 ARG A CA 1
ATOM 955 C C . ARG A 1 117 ? -13.279 3.044 7.586 1.00 77.38 117 ARG A C 1
ATOM 957 O O . ARG A 1 117 ? -13.378 2.754 6.393 1.00 77.38 117 ARG A O 1
ATOM 964 N N . SER A 1 118 ? -12.506 4.038 8.019 1.00 78.44 118 SER A N 1
ATOM 965 C CA . SER A 1 118 ? -11.835 4.969 7.107 1.00 78.44 118 SER A CA 1
ATOM 966 C C . SER A 1 118 ? -10.450 5.413 7.577 1.00 78.44 118 SER A C 1
ATOM 968 O O . SER A 1 118 ? -10.105 5.338 8.754 1.00 78.44 118 SER A O 1
ATOM 970 N N . ILE A 1 119 ? -9.658 5.863 6.610 1.00 81.94 119 ILE A N 1
ATOM 971 C CA . ILE A 1 119 ? -8.346 6.489 6.759 1.00 81.94 119 ILE A CA 1
ATOM 972 C C . ILE A 1 119 ? -8.366 7.885 6.146 1.00 81.94 119 ILE A C 1
ATOM 974 O O . ILE A 1 119 ? -9.134 8.140 5.217 1.00 81.94 119 ILE A O 1
ATOM 978 N N . SER A 1 120 ? -7.486 8.755 6.626 1.00 81.44 120 SER A N 1
ATOM 979 C CA . SER A 1 120 ? -7.185 10.034 5.984 1.00 81.44 120 SER A CA 1
ATOM 980 C C . SER A 1 120 ? -5.983 9.883 5.051 1.00 81.44 120 SER A C 1
ATOM 982 O O . SER A 1 120 ? -5.024 9.179 5.387 1.00 81.44 120 SER A O 1
ATOM 984 N N . ARG A 1 121 ? -6.032 10.526 3.880 1.00 72.94 121 ARG A N 1
ATOM 985 C CA . ARG A 1 121 ? -4.913 10.584 2.930 1.00 72.94 121 ARG A CA 1
ATOM 986 C C . ARG A 1 121 ? -4.574 12.014 2.543 1.00 72.94 121 ARG A C 1
ATOM 988 O O . ARG A 1 121 ? -5.498 12.781 2.283 1.00 72.94 121 ARG A O 1
ATOM 995 N N . ASP A 1 122 ? -3.279 12.304 2.472 1.00 67.44 122 ASP A N 1
ATOM 996 C CA . ASP A 1 122 ? -2.710 13.615 2.122 1.00 67.44 122 ASP A CA 1
ATOM 997 C C . ASP A 1 122 ? -2.198 13.659 0.669 1.00 67.44 122 ASP A C 1
ATOM 999 O O . ASP A 1 122 ? -1.872 12.579 0.113 1.00 67.44 122 ASP A O 1
#

Secondary structure (DSSP, 8-state):
--TTS--EEEESEEEPTTT--EEE---TTTEEEETTS-HHHHHHHHHHHHHHHHHHS-EEE---TT------TTTEEEEE----SS---S-S-EEEEEPPBS--HHHHHHHHHHT--EEEE-

Radius of gyration: 16.42 Å; Cα contacts (8 Å, |Δi|>4): 177; chains: 1; bounding box: 40×38×44 Å

Nearest PDB structures (foldseek):
  6xir-assembly1_AK  TM=2.521E-01  e=5.683E+00  Saccharomyces cerevisiae
  2ey4-assembly1_A  TM=2.354E-01  e=5.377E+00  Pyrococcus furiosus

Mean predicted aligned error: 8.44 Å

Sol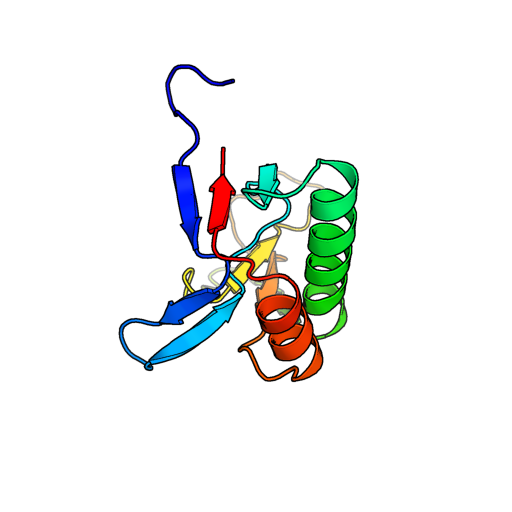vent-accessible surface area (backbone atoms only — not comparable to full-atom values): 7515 Å² total; per-residue (Å²): 132,60,88,90,56,74,68,45,80,43,46,39,66,39,65,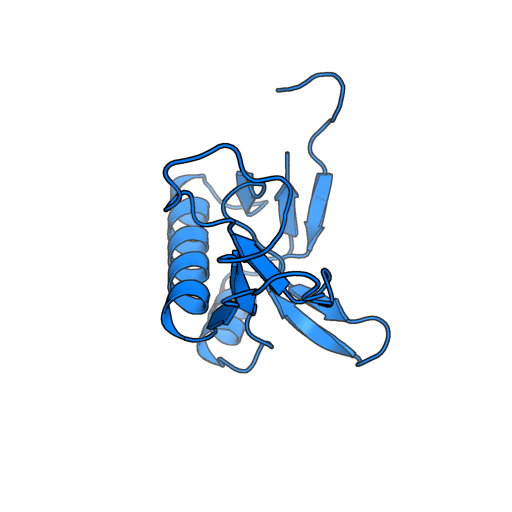42,88,87,79,65,48,51,30,70,56,76,49,89,92,39,47,76,44,41,61,96,51,56,69,70,61,23,49,56,51,50,52,52,54,52,56,54,33,75,75,74,31,73,46,76,44,77,34,46,88,90,56,85,87,86,81,60,74,91,54,41,48,72,46,79,56,84,88,67,97,61,95,76,78,94,58,48,54,37,35,39,34,40,46,54,66,73,73,59,66,68,57,58,48,53,40,65,74,66,70,63,55,36,27,36,30,99

pLDDT: mean 76.04, std 12.94, range [46.53, 94.5]

Sequence (122 aa):
MNEKLPPIEHPIIRTHPETGKKLIYVNEIFTSHIKGLNINESDAILEFLYKHYTTKFQCRFIGEKNSIAFWDNQITQHFAVGDYSSLRVMQGNGFMVLISPIKDIRINKIFKAMDLRSISRD

=== Feature glossary ===
The features interleaved in this record are:

— What the protein is —

Sequence gives the chain of amino acids in standard one-letter code (A=alanine, C=cysteine, …, Y=tyrosine), read N→C. It is the only feature that is directly encoded by the gene; all structural features are derived from the folded form of this sequence.

Database cross-references. InterPro integrates a dozen domain/family signature databases into unified entries with residue-range hits. GO terms attach function/process/location labels with evidence codes. CATH codes position the fold in a four-level structural taxonomy. Organism is the NCBI-taxonomy species name.

— Where its atoms are —

Atomic coordinates in PDBx/mmCIF format — the same representation the Protein Data Bank distributes. Each line of the _atom_site loop places one backbone atom in Cartesian space (units: ångströms, origin: arbitrary).

The six renders are orthographic views along the three Cartesian axes in both directions. Representation (cartoon, sticks, or surface) and color scheme (sequence-rainbow or by-chain) vary across proteins so the training set covers all the common visualization conventions.

— Local backbone conformation —

Eight-state secondary structure (DSSP): H is the canonical α-helix, G the tighter 3₁₀-helix, I the wider π-helix; E/B are β-structure, T and S are turns and bends, and '-' is everything else. DSSP derives these from the pattern of main-chain N–H···O=C hydrogen bonds, not from the sequence.

P-SEA three-state annotation labels each residue as helix, strand, or coil based purely on the geometry of the Cα trace. It serves as a fallback when the full backbone (and thus DSSP) is unavailable.

The φ/ψ torsion pair specifies the backbone conformation at each residue. φ rotates about the N–Cα bond, ψ about the Cα–C bond. Steric clashes forbid most of the (φ, ψ) plane — the allowed regions (α-helix basin, β-sheet basin, left-handed helix) are the Ramachandran-allowed regions.

— Global shape and packing —

The geometric summary reports three shape descriptors. Rg (radius of gyration) measures how spread out the Cα atoms are about their centre of mass; compact globular proteins have small Rg, elongated or unfolded ones large. Cα contacts (<8 Å, |i−j|>4) count long-range residue pairs in spatial proximity — high for tightly packed folds, near zero for rods or random coil. The bounding-box extents give the protein's footprint along x, y, z in Å.

Solvent-accessible surface area (SASA) is the area in Å² traced out by the centre of a 1.4 Å probe sphere (a water molecule) rolled over the protein's van der Waals surface (Shrake–Rupley / Lee–Richards construction). Buried residues have near-zero SASA; fully exposed residues can exceed 200 Å². The total SASA scales roughly with the number of surface residues.

The contact map is a binary N×N matrix image: pixel (i, j) is dark where Cα_i and Cα_j are within 8 Å and |i−j|>4. Because the |i−j|>4 filter removes local helical contacts, off-diagonal stripes parallel to the main diagonal indicate parallel β-sheets; stripes perpendicular to it indicate antiparallel β-sheets. The Ramachandran plot scatters every residue's (φ, ψ) pair against the sterically allowed regions. The PAE heatmap renders the predicted-aligned-error matrix.

— Structural neighborhood —

3Di is Foldseek's structural alphabet. Each residue is assigned one of twenty discrete states based on how its Cα sits relative to its spatial (not sequential) neighbors. Aligning 3Di strings finds structural homologs roughly as well as full 3D superposition, but orders of magnitude faster.

Nearest PDB neighbors are the top structural matches found by Foldseek when searching this structure against the entire Protein Data Bank. Each hit reports a TM-score (0 to 1; >0.5 almost always implies the same fold) and an E-value. These are *structural* homologs — they may share no detectable sequence similarity.

— Confidence and disorder —

For AlphaFold models, the B-factor field carries pLDDT — the model's own estimate of local accuracy on a 0–100 scale. Regions with pLDDT<50 should be treated as essentially unmodeled; they often correspond to intrinsically disordered segments.

Crystallographic B-factors measure how much each atom's electron density is smeared out, in Å². They rise in mobile loops and surface residues and fall in the buried interior. In AlphaFold models this column is repurposed to hold pLDDT instead.

Predicted aligned error is AlphaFold's pairwise confidence. Unlike pLDDT (per-residue), PAE is per-residue-pair and captures whether two parts of the structure are correctly placed relative to each other. Units are ångströms of expected positional error.